Protein AF-A0A4Y1RJS9-F1 (afdb_monomer_lite)

Organism: Prunus dulcis (NCBI:txid3755)

Secondary structure (DSSP, 8-state):
--EEEE----TT-SS-SS---EEEEGGGSS----SS---B---HHHIIIIIGGG--STTEEEEEEE-TT-TTEEEEEEEETTTTEEEEEEEEBPPGGGGSSS-------S--S------HHHHHHHHHHHHTT-S-EEEEEETTEEEEEE----------------

pLDDT: mean 72.99, std 15.48, range [33.53, 92.56]

Sequence (166 aa):
MHEVTLTPFDPTSLIPTVTLALWMKSSMFETCINHQNVWLAFDVHSLYHNNLCQVRDDDDFVGLYVDDENDNFGGFELSNRRTRRFIEGEIPLISVHLRELAVPTPQFQHEYHVIVGIHSNEFRRLITYLGHFGVLVAARVTDTKVKFSPNRGRHEKTEDKAGDSA

Foldseek 3Di:
DDWDWDWDDDPPDPDDPDTDIDIDDCVVAPDDDDDDDFAFDDDPVCCVVVPVVPDDDPQWDWDWAQDPVDPFWTKIWTAHPVVRDIDIDITTGDPPVCVVVPDPRPPPPDDPPDDDDDDPVVVVVVVVVQVVVEPDWDWDDDPPDIDIHHCPPDPPPPPDDDDDDD

Radius of gyration: 23.64 Å; chains: 1; bounding box: 73×34×65 Å

InterPro domains:
  IPR000730 Proliferating cell nuclear antigen, PCNA [PTHR11352] (18-151)

Structure (mmCIF, N/CA/C/O backbone):
data_AF-A0A4Y1RJS9-F1
#
_entry.id   AF-A0A4Y1RJS9-F1
#
loop_
_atom_site.group_PDB
_atom_site.id
_atom_site.type_symbol
_atom_site.label_atom_id
_atom_site.label_alt_id
_atom_site.label_comp_id
_atom_site.label_asym_id
_atom_site.label_entity_id
_atom_site.label_seq_id
_atom_site.pdbx_PDB_ins_code
_atom_site.Cartn_x
_atom_site.Cartn_y
_atom_site.Cartn_z
_atom_site.occupancy
_atom_site.B_iso_or_equiv
_atom_site.auth_seq_id
_atom_site.auth_comp_id
_atom_site.auth_asym_id
_atom_site.auth_atom_id
_atom_site.pdbx_PDB_model_num
ATOM 1 N N . MET A 1 1 ? 13.170 16.413 3.364 1.00 50.47 1 MET A N 1
ATOM 2 C CA . MET A 1 1 ? 12.780 15.062 3.819 1.00 50.47 1 MET A CA 1
ATOM 3 C C . MET A 1 1 ? 11.765 14.567 2.815 1.00 50.47 1 MET A C 1
ATOM 5 O O . MET A 1 1 ? 10.805 15.288 2.588 1.00 50.47 1 MET A O 1
ATOM 9 N N . HIS A 1 2 ? 12.031 13.446 2.146 1.00 57.34 2 HIS A N 1
ATOM 10 C CA . HIS A 1 2 ? 11.105 12.886 1.161 1.00 57.34 2 HIS A CA 1
ATOM 11 C C . HIS A 1 2 ? 10.297 11.776 1.827 1.00 57.34 2 HIS A C 1
ATOM 13 O O . HIS A 1 2 ? 10.855 10.955 2.562 1.00 57.34 2 HIS A O 1
ATOM 19 N N . GLU A 1 3 ? 8.992 11.791 1.588 1.00 61.78 3 GLU A N 1
ATOM 20 C CA . GLU A 1 3 ? 8.030 10.857 2.159 1.00 61.78 3 GLU A CA 1
ATOM 21 C C . GLU A 1 3 ? 7.154 10.328 1.028 1.00 61.78 3 GLU A C 1
ATOM 23 O O . GLU A 1 3 ? 6.685 11.097 0.188 1.00 61.78 3 GLU A O 1
ATOM 28 N N . VAL A 1 4 ? 6.938 9.016 1.004 1.00 63.88 4 VAL A N 1
ATOM 29 C CA . VAL A 1 4 ? 5.975 8.387 0.096 1.00 63.88 4 VAL A CA 1
ATOM 30 C C . VAL A 1 4 ? 4.725 8.075 0.902 1.00 63.88 4 VAL A C 1
ATOM 32 O O . VAL A 1 4 ? 4.817 7.416 1.940 1.00 63.88 4 VAL A O 1
ATOM 35 N N . THR A 1 5 ? 3.575 8.555 0.424 1.00 67.19 5 THR A N 1
ATOM 36 C CA . THR A 1 5 ? 2.255 8.259 0.991 1.00 67.19 5 THR A CA 1
ATOM 37 C C . THR A 1 5 ? 1.441 7.452 -0.012 1.00 67.19 5 THR A C 1
ATOM 39 O O . THR A 1 5 ? 1.219 7.913 -1.127 1.00 67.19 5 THR A O 1
ATOM 42 N N . LEU A 1 6 ? 0.962 6.271 0.387 1.00 68.56 6 LEU A N 1
ATOM 43 C CA . LEU A 1 6 ? -0.035 5.514 -0.380 1.00 68.56 6 LEU A CA 1
ATOM 44 C C . LEU A 1 6 ? -1.421 5.700 0.240 1.00 68.56 6 LEU A C 1
ATOM 46 O O . LEU A 1 6 ? -1.617 5.305 1.390 1.00 68.56 6 LEU A O 1
ATOM 50 N N . THR A 1 7 ? -2.370 6.248 -0.522 1.00 66.56 7 THR A N 1
ATOM 51 C CA . THR A 1 7 ? -3.787 6.382 -0.141 1.00 66.56 7 THR A CA 1
ATOM 52 C C . THR A 1 7 ? -4.689 5.567 -1.072 1.00 66.56 7 THR A C 1
ATOM 54 O O . THR A 1 7 ? -4.496 5.626 -2.287 1.00 66.56 7 THR A O 1
ATOM 57 N N . PRO A 1 8 ? -5.697 4.840 -0.556 1.00 67.00 8 PRO A N 1
ATOM 58 C CA . PRO A 1 8 ? -6.682 4.165 -1.383 1.00 67.00 8 PRO A CA 1
ATOM 59 C C . PRO A 1 8 ? -7.648 5.199 -1.966 1.00 67.00 8 PRO A C 1
ATOM 61 O O . PRO A 1 8 ? -8.120 6.089 -1.258 1.00 67.00 8 PRO A O 1
ATOM 64 N N . PHE A 1 9 ? -7.962 5.053 -3.248 1.00 64.44 9 PHE A N 1
ATOM 65 C CA . PHE A 1 9 ? -8.933 5.879 -3.952 1.00 64.44 9 PHE A CA 1
ATOM 66 C C . PHE A 1 9 ? -10.012 4.973 -4.547 1.00 64.44 9 PHE A C 1
ATOM 68 O O . PHE A 1 9 ? -9.704 4.071 -5.324 1.00 64.44 9 PHE A O 1
ATOM 75 N N . ASP A 1 10 ? -11.266 5.210 -4.167 1.00 62.47 10 ASP A N 1
ATOM 76 C CA . ASP A 1 10 ? -12.434 4.587 -4.786 1.00 62.47 10 ASP A CA 1
ATOM 77 C C . ASP A 1 10 ? -13.137 5.650 -5.647 1.00 62.47 10 ASP A C 1
ATOM 79 O O . ASP A 1 10 ? -13.760 6.554 -5.086 1.00 62.47 10 ASP A O 1
ATOM 83 N N . PRO A 1 11 ? -13.067 5.571 -6.990 1.00 57.28 11 PRO A N 1
ATOM 84 C CA . PRO A 1 11 ? -13.709 6.546 -7.872 1.00 57.28 11 PRO A CA 1
ATOM 85 C C . PRO A 1 11 ? -15.244 6.514 -7.806 1.00 57.28 11 PRO A C 1
ATOM 87 O O . PRO A 1 11 ? -15.893 7.386 -8.382 1.00 57.28 11 PRO A O 1
ATOM 90 N N . THR A 1 12 ? -15.838 5.513 -7.148 1.00 58.91 12 THR A N 1
ATOM 91 C CA . THR A 1 12 ? -17.292 5.338 -7.029 1.00 58.91 12 THR A CA 1
ATOM 92 C C . THR A 1 12 ? -17.860 5.798 -5.685 1.00 58.91 12 THR A C 1
ATOM 94 O O . THR A 1 12 ? -19.075 5.979 -5.578 1.00 58.91 12 THR A O 1
ATOM 97 N N . SER A 1 13 ? -17.013 6.047 -4.677 1.00 55.16 13 SER A N 1
ATOM 98 C CA . SER A 1 13 ? -17.449 6.501 -3.354 1.00 55.16 13 SER A CA 1
ATOM 99 C C . SER A 1 13 ? -17.106 7.967 -3.095 1.00 55.16 13 SER A C 1
ATOM 101 O O . SER A 1 13 ? -15.944 8.356 -3.010 1.00 55.16 13 SER A O 1
ATOM 103 N N . LEU A 1 14 ? -18.141 8.779 -2.862 1.00 50.66 14 LEU A N 1
ATOM 104 C CA . LEU A 1 14 ? -18.005 10.186 -2.465 1.00 50.66 14 LEU A CA 1
ATOM 105 C C . LEU A 1 14 ? -17.433 10.376 -1.046 1.00 50.66 14 LEU A C 1
ATOM 107 O O . LEU A 1 14 ? -17.039 11.488 -0.700 1.00 50.66 14 LEU A O 1
ATOM 111 N N . ILE A 1 15 ? -17.417 9.329 -0.210 1.00 54.00 15 ILE A N 1
ATOM 112 C CA . ILE A 1 15 ? -16.872 9.366 1.155 1.00 54.00 15 ILE A CA 1
ATOM 113 C C . ILE A 1 15 ? -16.157 8.030 1.435 1.00 54.00 15 ILE A C 1
ATOM 115 O O . ILE A 1 15 ? -16.830 7.003 1.571 1.00 54.00 15 ILE A O 1
ATOM 119 N N . PRO A 1 16 ? -14.816 7.993 1.557 1.00 52.47 16 PRO A N 1
ATOM 120 C CA . PRO A 1 16 ? -14.115 6.769 1.932 1.00 52.47 16 PRO A CA 1
ATOM 121 C C . PRO A 1 16 ? -14.474 6.377 3.372 1.00 52.47 16 PRO A C 1
ATOM 123 O O . PRO A 1 16 ? -14.225 7.120 4.319 1.00 52.47 16 PRO A O 1
ATOM 126 N N . THR A 1 17 ? -15.044 5.184 3.555 1.00 58.03 17 THR A N 1
ATOM 127 C CA . THR A 1 17 ? -15.355 4.628 4.886 1.00 58.03 17 THR A CA 1
ATOM 128 C C . THR A 1 17 ? -14.112 4.139 5.632 1.00 58.03 17 THR A C 1
ATOM 130 O O . THR A 1 17 ? -14.155 3.962 6.849 1.00 58.03 17 THR A O 1
ATOM 133 N N . VAL A 1 18 ? -13.001 3.937 4.916 1.00 62.41 18 VAL A N 1
ATOM 134 C CA . VAL A 1 18 ? -11.677 3.612 5.455 1.00 62.41 18 VAL A CA 1
ATOM 135 C C . VAL A 1 18 ? -10.621 4.356 4.640 1.00 62.41 18 VAL A C 1
ATOM 137 O O . VAL A 1 18 ? -10.470 4.102 3.447 1.00 62.41 18 VAL A O 1
ATOM 140 N N . THR A 1 19 ? -9.842 5.217 5.293 1.00 62.53 19 THR A N 1
ATOM 141 C CA . THR A 1 19 ? -8.634 5.813 4.704 1.00 62.53 19 THR A CA 1
ATOM 142 C C . THR A 1 19 ? -7.416 5.045 5.202 1.00 62.53 19 THR A C 1
ATOM 144 O O . THR A 1 19 ? -7.158 4.997 6.404 1.00 62.53 19 THR A O 1
ATOM 147 N N . LEU A 1 20 ? -6.653 4.449 4.286 1.00 65.62 20 LEU A N 1
ATOM 148 C CA . LEU A 1 20 ? -5.324 3.909 4.581 1.00 65.62 20 LEU A CA 1
ATOM 149 C C . LEU A 1 20 ? -4.271 4.958 4.209 1.00 65.62 20 LEU A C 1
ATOM 151 O O . LEU A 1 20 ? -4.434 5.683 3.233 1.00 65.62 20 LEU A O 1
ATOM 155 N N . ALA A 1 21 ? -3.194 5.029 4.984 1.00 68.19 21 ALA A N 1
ATOM 156 C CA . ALA A 1 21 ? -2.014 5.815 4.654 1.00 68.19 21 ALA A CA 1
ATOM 157 C C . ALA A 1 21 ? -0.773 5.013 5.049 1.00 68.19 21 ALA A C 1
ATOM 159 O O . ALA A 1 21 ? -0.558 4.750 6.233 1.00 68.19 21 ALA A O 1
ATOM 160 N N . LEU A 1 22 ? 0.031 4.604 4.066 1.00 72.19 22 LEU A N 1
ATOM 161 C CA . LEU A 1 22 ? 1.368 4.066 4.325 1.00 72.19 22 LEU A CA 1
ATOM 162 C C . LEU A 1 22 ? 2.379 5.198 4.182 1.00 72.19 22 LEU A C 1
ATOM 164 O O . LEU A 1 22 ? 2.510 5.732 3.087 1.00 72.19 22 LEU A O 1
ATOM 168 N N . TRP A 1 23 ? 3.093 5.533 5.257 1.00 75.19 23 TRP A N 1
ATOM 169 C CA . TRP A 1 23 ? 4.182 6.513 5.238 1.00 75.19 23 TRP A CA 1
ATOM 170 C C . TRP A 1 23 ? 5.536 5.808 5.237 1.00 75.19 23 TRP A C 1
ATOM 172 O O . TRP A 1 23 ? 5.881 5.113 6.195 1.00 75.19 23 TRP A O 1
ATOM 182 N N . MET A 1 24 ? 6.318 6.015 4.178 1.00 78.06 24 MET A N 1
ATOM 183 C CA . MET A 1 24 ? 7.681 5.490 4.063 1.00 78.06 24 MET A CA 1
ATOM 184 C C . MET A 1 24 ? 8.693 6.634 4.106 1.00 78.06 24 MET A C 1
ATOM 186 O O . MET A 1 24 ? 8.577 7.611 3.363 1.00 78.06 24 MET A O 1
ATOM 190 N N . LYS A 1 25 ? 9.695 6.508 4.982 1.00 80.56 25 LYS A N 1
ATOM 191 C CA . LYS A 1 25 ? 10.800 7.471 5.104 1.00 80.56 25 LYS A CA 1
ATOM 192 C C . LYS A 1 25 ? 11.818 7.226 3.997 1.00 80.56 25 LYS A C 1
ATOM 194 O O . LYS A 1 25 ? 12.104 6.072 3.697 1.00 80.56 25 LYS A O 1
ATOM 199 N N . SER A 1 26 ? 12.464 8.275 3.487 1.00 81.56 26 SER A N 1
ATOM 200 C CA . SER A 1 26 ? 13.534 8.145 2.480 1.00 81.56 26 SER A CA 1
ATOM 201 C C . SER A 1 26 ? 14.662 7.171 2.868 1.00 81.56 26 SER A C 1
ATOM 203 O O . SER A 1 26 ? 15.267 6.570 1.994 1.00 81.56 26 SER A O 1
ATOM 205 N N . SER A 1 27 ? 14.917 6.960 4.166 1.00 83.31 27 SER A N 1
ATOM 206 C CA . SER A 1 27 ? 15.898 5.988 4.681 1.00 83.31 27 SER A CA 1
ATOM 207 C C . SER A 1 27 ? 15.480 4.512 4.564 1.00 83.31 27 SER A C 1
ATOM 209 O O . SER A 1 27 ? 16.219 3.646 5.017 1.00 83.31 27 SER A O 1
ATOM 211 N N . MET A 1 28 ? 14.279 4.221 4.056 1.00 83.75 28 MET A N 1
ATOM 212 C CA . MET A 1 28 ? 13.795 2.864 3.763 1.00 83.75 28 MET A CA 1
ATOM 213 C C . MET A 1 28 ? 14.099 2.436 2.317 1.00 83.75 28 MET A C 1
ATOM 215 O O . MET A 1 28 ? 13.791 1.308 1.947 1.00 83.75 28 MET A O 1
ATOM 219 N N . PHE A 1 29 ? 14.678 3.327 1.509 1.00 86.31 29 PHE A N 1
ATOM 220 C CA . PHE A 1 29 ? 14.975 3.109 0.097 1.00 86.31 29 PHE A CA 1
ATOM 221 C C . PHE A 1 29 ? 16.489 3.119 -0.131 1.00 86.31 29 PHE A C 1
ATOM 223 O O . PHE A 1 29 ? 17.183 3.992 0.387 1.00 86.31 29 PHE A O 1
ATOM 230 N N . GLU A 1 30 ? 16.982 2.203 -0.967 1.00 86.50 30 GLU A N 1
ATOM 231 C CA . GLU A 1 30 ? 18.378 2.188 -1.443 1.00 86.50 30 GLU A CA 1
ATOM 232 C C . GLU A 1 30 ? 18.720 3.467 -2.226 1.00 86.50 30 GLU A C 1
ATOM 234 O O . GLU A 1 30 ? 19.830 3.993 -2.173 1.00 86.50 30 GLU A O 1
ATOM 239 N N . THR A 1 31 ? 17.754 4.000 -2.975 1.00 86.25 31 THR A N 1
ATOM 240 C CA . THR A 1 31 ? 17.872 5.267 -3.696 1.00 86.25 31 THR A CA 1
ATOM 241 C C . THR A 1 31 ? 16.509 5.947 -3.721 1.00 86.25 31 THR A C 1
ATOM 243 O O . THR A 1 31 ? 15.502 5.334 -4.062 1.00 86.25 31 THR A O 1
ATOM 246 N N . CYS A 1 32 ? 16.472 7.221 -3.337 1.00 85.00 32 CYS A N 1
ATOM 247 C CA . CYS A 1 32 ? 15.277 8.057 -3.371 1.00 85.00 32 CYS A CA 1
ATOM 248 C C . CYS A 1 32 ? 15.686 9.433 -3.899 1.00 85.00 32 CYS A C 1
ATOM 250 O O . CYS A 1 32 ? 16.253 10.246 -3.168 1.00 85.00 32 CYS A O 1
ATOM 252 N N . ILE A 1 33 ? 15.442 9.660 -5.187 1.00 82.81 33 ILE A N 1
ATOM 253 C CA . ILE A 1 33 ? 15.663 10.940 -5.859 1.00 82.81 33 ILE A CA 1
ATOM 254 C C . ILE A 1 33 ? 14.282 11.498 -6.158 1.00 82.81 33 ILE A C 1
ATOM 256 O O . ILE A 1 33 ? 13.472 10.824 -6.788 1.00 82.81 33 ILE A O 1
ATOM 260 N N . ASN A 1 34 ? 13.994 12.707 -5.682 1.00 76.88 34 ASN A N 1
ATOM 261 C CA . ASN A 1 34 ? 12.759 13.373 -6.050 1.00 76.88 34 ASN A CA 1
ATOM 262 C C . ASN A 1 34 ? 12.929 14.894 -6.133 1.00 76.88 34 ASN A C 1
ATOM 264 O O . ASN A 1 34 ? 13.306 15.542 -5.154 1.00 76.88 34 ASN A O 1
ATOM 268 N N . HIS A 1 35 ? 12.617 15.453 -7.301 1.00 76.62 35 HIS A N 1
ATOM 269 C CA . HIS A 1 35 ? 12.726 16.880 -7.593 1.00 76.62 35 HIS A CA 1
ATOM 270 C C . HIS A 1 35 ? 11.411 17.647 -7.372 1.00 76.62 35 HIS A C 1
ATOM 272 O O . HIS A 1 35 ? 11.460 18.850 -7.117 1.00 76.62 35 HIS A O 1
ATOM 278 N N . GLN A 1 36 ? 10.247 16.984 -7.449 1.00 73.12 36 GLN A N 1
ATOM 279 C CA . GLN A 1 36 ? 8.917 17.611 -7.353 1.00 73.12 36 GLN A CA 1
ATOM 280 C C . GLN A 1 36 ? 7.877 16.663 -6.724 1.00 73.12 36 GLN A C 1
ATOM 282 O O . GLN A 1 36 ? 8.078 15.459 -6.632 1.00 73.12 36 GLN A O 1
ATOM 287 N N . ASN A 1 37 ? 6.721 17.165 -6.287 1.00 72.62 37 ASN A N 1
ATOM 288 C CA . ASN A 1 37 ? 5.680 16.277 -5.754 1.00 72.62 37 ASN A CA 1
ATOM 289 C C . ASN A 1 37 ? 4.972 15.516 -6.893 1.00 72.62 37 ASN A C 1
ATOM 291 O O . ASN A 1 37 ? 4.232 16.109 -7.679 1.00 72.62 37 ASN A O 1
ATOM 295 N N . VAL A 1 38 ? 5.188 14.200 -6.944 1.00 72.12 38 VAL A N 1
ATOM 296 C CA . VAL A 1 38 ? 4.628 13.263 -7.930 1.00 72.12 38 VAL A CA 1
ATOM 297 C C . VAL A 1 38 ? 3.462 12.482 -7.322 1.00 72.12 38 VAL A C 1
ATOM 299 O O . VAL A 1 38 ? 3.511 12.097 -6.156 1.00 72.12 38 VAL A O 1
ATOM 302 N N . TRP A 1 39 ? 2.438 12.207 -8.135 1.00 72.50 39 TRP A N 1
ATOM 303 C CA . TRP A 1 39 ? 1.274 11.398 -7.768 1.00 72.50 39 TRP A CA 1
ATOM 304 C C . TRP A 1 39 ? 1.058 10.294 -8.815 1.00 72.50 39 TRP A C 1
ATOM 306 O O . TRP A 1 39 ? 0.706 10.576 -9.961 1.00 72.50 39 TRP A O 1
ATOM 316 N N . LEU A 1 40 ? 1.283 9.041 -8.416 1.00 74.38 40 LEU A N 1
ATOM 317 C CA . LEU A 1 40 ? 1.092 7.842 -9.240 1.00 74.38 40 LEU A CA 1
ATOM 318 C C . LEU A 1 40 ? -0.218 7.150 -8.847 1.00 74.38 40 LEU A C 1
ATOM 320 O O . LEU A 1 40 ? -0.500 7.015 -7.655 1.00 74.38 40 LEU A O 1
ATOM 324 N N . ALA A 1 41 ? -0.989 6.680 -9.830 1.00 73.06 41 ALA A N 1
ATOM 325 C CA . ALA A 1 41 ? -2.141 5.813 -9.601 1.00 73.06 41 ALA A CA 1
ATOM 326 C C . ALA A 1 41 ? -1.850 4.437 -10.178 1.00 73.06 41 ALA A C 1
ATOM 328 O O . ALA A 1 41 ? -1.417 4.292 -11.314 1.00 73.06 41 ALA A O 1
ATOM 329 N N . PHE A 1 42 ? -2.171 3.411 -9.409 1.00 71.75 42 PHE A N 1
ATOM 330 C CA . PHE A 1 42 ? -2.172 2.045 -9.890 1.00 71.75 42 PHE A CA 1
ATOM 331 C C . PHE A 1 42 ? -3.326 1.301 -9.239 1.00 71.75 42 PHE A C 1
ATOM 333 O O . PHE A 1 42 ? -3.615 1.474 -8.053 1.00 71.75 42 PHE A O 1
ATOM 340 N N . ASP A 1 43 ? -3.963 0.432 -10.014 1.00 74.06 43 ASP A N 1
ATOM 341 C CA . ASP A 1 43 ? -4.743 -0.641 -9.425 1.00 74.06 43 ASP A CA 1
ATOM 342 C C . ASP A 1 43 ? -3.781 -1.570 -8.667 1.00 74.06 43 ASP A C 1
ATOM 344 O O . ASP A 1 43 ? -2.843 -2.128 -9.241 1.00 74.06 43 ASP A O 1
ATOM 348 N N . VAL A 1 44 ? -4.004 -1.722 -7.360 1.00 76.25 44 VAL A N 1
ATOM 349 C CA . VAL A 1 44 ? -3.164 -2.548 -6.479 1.00 76.25 44 VAL A CA 1
ATOM 350 C C . VAL A 1 44 ? -3.187 -4.014 -6.918 1.00 76.25 44 VAL A C 1
ATOM 352 O O . VAL A 1 44 ? -2.177 -4.704 -6.780 1.00 76.25 44 VAL A O 1
ATOM 355 N N . HIS A 1 45 ? -4.304 -4.490 -7.479 1.00 78.25 45 HIS A N 1
ATOM 356 C CA . HIS A 1 45 ? -4.406 -5.851 -7.996 1.00 78.25 45 HIS A CA 1
ATOM 357 C C . HIS A 1 45 ? -3.495 -6.041 -9.219 1.00 78.25 45 HIS A C 1
ATOM 359 O O . HIS A 1 45 ? -2.668 -6.953 -9.223 1.00 78.25 45 HIS A O 1
ATOM 365 N N . SER A 1 46 ? -3.559 -5.139 -10.198 1.00 76.88 46 SER A N 1
ATOM 366 C CA . SER A 1 46 ? -2.689 -5.132 -11.381 1.00 76.88 46 SER A CA 1
ATOM 367 C C . SER A 1 46 ? -1.212 -4.946 -11.022 1.00 76.88 46 SER A C 1
ATOM 369 O O . SER A 1 46 ? -0.377 -5.699 -11.519 1.00 76.88 46 SER A O 1
ATOM 371 N N . LEU A 1 47 ? -0.871 -4.026 -10.109 1.00 77.50 47 LEU A N 1
ATOM 372 C CA . LEU A 1 47 ? 0.508 -3.871 -9.623 1.00 77.50 47 LEU A CA 1
ATOM 373 C C . LEU A 1 47 ? 1.008 -5.161 -8.955 1.00 77.50 47 LEU A C 1
ATOM 375 O O . LEU A 1 47 ? 2.151 -5.566 -9.162 1.00 77.50 47 LEU A O 1
ATOM 379 N N . TYR A 1 48 ? 0.165 -5.841 -8.176 1.00 81.88 48 TYR A N 1
ATOM 380 C CA . TYR A 1 48 ? 0.555 -7.111 -7.577 1.00 81.88 48 TYR A CA 1
ATOM 381 C C . TYR A 1 48 ? 0.746 -8.212 -8.628 1.00 81.88 48 TYR A C 1
ATOM 383 O O . TYR A 1 48 ? 1.795 -8.852 -8.650 1.00 81.88 48 TYR A O 1
ATOM 391 N N . HIS A 1 49 ? -0.235 -8.427 -9.505 1.00 81.25 49 HIS A N 1
ATOM 392 C CA . HIS A 1 49 ? -0.240 -9.553 -10.441 1.00 81.25 49 HIS A CA 1
ATOM 393 C C . HIS A 1 49 ? 0.718 -9.402 -11.622 1.00 81.25 49 HIS A C 1
ATOM 395 O O . HIS A 1 49 ? 1.275 -10.407 -12.059 1.00 81.25 49 HIS A O 1
ATOM 401 N N . ASN A 1 50 ? 0.927 -8.186 -12.126 1.00 76.19 50 ASN A N 1
ATOM 402 C CA . ASN A 1 50 ? 1.833 -7.961 -13.251 1.00 76.19 50 ASN A CA 1
ATOM 403 C C . ASN A 1 50 ? 3.286 -7.849 -12.770 1.00 76.19 50 ASN A C 1
ATOM 405 O O . ASN A 1 50 ? 4.191 -8.349 -13.437 1.00 76.19 50 ASN A O 1
ATOM 409 N N . ASN A 1 51 ? 3.503 -7.246 -11.594 1.00 75.81 51 ASN A N 1
ATOM 410 C CA . ASN A 1 51 ? 4.820 -6.773 -11.174 1.00 75.81 51 ASN A CA 1
ATOM 411 C C . ASN A 1 51 ? 5.297 -7.413 -9.854 1.00 75.81 51 ASN A C 1
ATOM 413 O O . ASN A 1 51 ? 6.256 -8.184 -9.857 1.00 75.81 51 ASN A O 1
ATOM 417 N N . LEU A 1 52 ? 4.645 -7.145 -8.714 1.00 80.88 52 LEU A N 1
ATOM 418 C CA . LEU A 1 52 ? 5.194 -7.518 -7.394 1.00 80.88 52 LEU A CA 1
ATOM 419 C C . LEU A 1 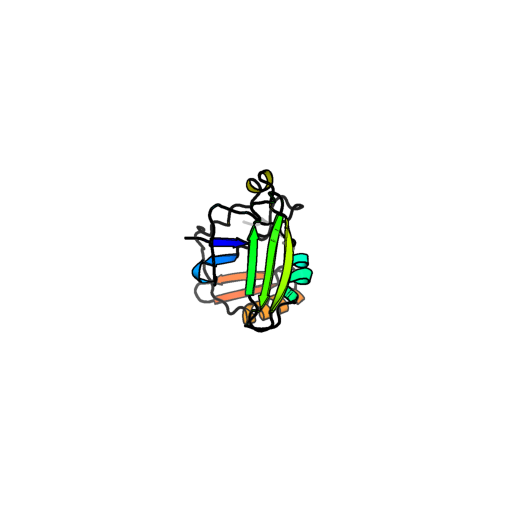52 ? 5.213 -9.031 -7.119 1.00 80.88 52 LEU A C 1
ATOM 421 O O . LEU A 1 52 ? 6.105 -9.509 -6.423 1.00 80.88 52 LEU A O 1
ATOM 425 N N . CYS A 1 53 ? 4.280 -9.812 -7.672 1.00 84.50 53 CYS A N 1
ATOM 426 C CA . CYS A 1 53 ? 4.277 -11.274 -7.522 1.00 84.50 53 CYS A CA 1
ATOM 427 C C . CYS A 1 53 ? 5.468 -11.952 -8.227 1.00 84.50 53 CYS A C 1
ATOM 429 O O . CYS A 1 53 ? 5.707 -13.145 -8.041 1.00 84.50 53 CYS A O 1
ATOM 431 N N . GLN A 1 54 ? 6.210 -11.196 -9.044 1.00 81.50 54 GLN A N 1
ATOM 432 C CA . GLN A 1 54 ? 7.386 -11.665 -9.756 1.00 81.50 54 GLN A CA 1
ATOM 433 C C . GLN A 1 54 ? 8.688 -11.541 -8.952 1.00 81.50 54 GLN A C 1
ATOM 435 O O . GLN A 1 54 ? 9.711 -12.043 -9.434 1.00 81.50 54 GLN A O 1
ATOM 440 N N . VAL A 1 55 ? 8.673 -10.910 -7.773 1.00 84.56 55 VAL A N 1
ATOM 441 C CA . VAL A 1 55 ? 9.800 -10.887 -6.822 1.00 84.56 55 VAL A CA 1
ATOM 442 C C . VAL A 1 55 ? 10.061 -12.313 -6.316 1.00 84.56 55 VAL A C 1
ATOM 444 O O . VAL A 1 55 ? 9.123 -13.048 -6.002 1.00 84.56 55 VAL A O 1
ATOM 447 N N . ARG A 1 56 ? 11.327 -12.737 -6.294 1.00 79.62 56 ARG A N 1
ATOM 448 C CA . ARG A 1 56 ? 11.747 -14.124 -6.008 1.00 79.62 56 ARG A CA 1
ATOM 449 C C . ARG A 1 56 ? 12.845 -14.253 -4.962 1.00 79.62 56 ARG A C 1
ATOM 451 O O . ARG A 1 56 ? 12.986 -15.343 -4.413 1.00 79.62 56 ARG A O 1
ATOM 458 N N . ASP A 1 57 ? 13.643 -13.213 -4.760 1.00 79.19 57 ASP A N 1
ATOM 459 C CA . ASP A 1 57 ? 14.893 -13.279 -4.003 1.00 79.19 57 ASP A CA 1
ATOM 460 C C . ASP A 1 57 ? 15.128 -11.977 -3.230 1.00 79.19 57 ASP A C 1
ATOM 462 O O . ASP A 1 57 ? 14.640 -10.926 -3.643 1.00 79.19 57 ASP A O 1
ATOM 466 N N . ASP A 1 58 ? 15.911 -12.026 -2.154 1.00 79.75 58 ASP A N 1
ATOM 467 C CA . ASP A 1 58 ? 16.254 -10.838 -1.355 1.00 79.75 58 ASP A CA 1
ATOM 468 C C . ASP A 1 58 ? 17.210 -9.884 -2.119 1.00 79.75 58 ASP A C 1
ATOM 470 O O . ASP A 1 58 ? 17.355 -8.718 -1.760 1.00 79.75 58 ASP A O 1
ATOM 474 N N . ASP A 1 59 ? 17.825 -10.372 -3.207 1.00 84.31 59 ASP A N 1
ATOM 475 C CA . ASP A 1 59 ? 18.634 -9.614 -4.182 1.00 84.31 59 ASP A CA 1
ATOM 476 C C . ASP A 1 59 ? 17.796 -8.830 -5.229 1.00 84.31 59 ASP A C 1
ATOM 478 O O . ASP A 1 59 ? 18.370 -8.149 -6.091 1.00 84.31 59 ASP A O 1
ATOM 482 N N . ASP A 1 60 ? 16.465 -8.979 -5.240 1.00 87.81 60 ASP A N 1
ATOM 483 C CA . ASP A 1 60 ? 15.574 -8.280 -6.175 1.00 87.81 60 ASP A CA 1
ATOM 484 C C . ASP A 1 60 ? 15.316 -6.830 -5.712 1.00 87.81 60 ASP A C 1
ATOM 486 O O . ASP A 1 60 ? 14.733 -6.579 -4.657 1.00 87.81 60 ASP A O 1
ATOM 490 N N . PHE A 1 61 ? 15.681 -5.857 -6.547 1.00 88.88 61 PHE A N 1
ATOM 491 C CA . PHE A 1 61 ? 15.381 -4.441 -6.349 1.00 88.88 61 PHE A CA 1
ATOM 492 C C . PHE A 1 61 ? 14.061 -4.079 -7.028 1.00 88.88 61 PHE A C 1
ATOM 494 O O . PHE A 1 61 ? 13.836 -4.418 -8.190 1.00 88.88 61 PHE A O 1
ATOM 501 N N . VAL A 1 62 ? 13.209 -3.349 -6.305 1.00 89.19 62 VAL A N 1
ATOM 502 C CA . VAL A 1 62 ? 11.955 -2.787 -6.818 1.00 89.19 62 VAL A CA 1
ATOM 503 C C . VAL A 1 62 ? 12.092 -1.272 -6.933 1.00 89.19 62 VAL A C 1
ATOM 505 O O . VAL A 1 62 ? 12.316 -0.588 -5.933 1.00 89.19 62 VAL A O 1
ATOM 508 N N . GLY A 1 63 ? 11.948 -0.757 -8.151 1.00 88.19 63 GLY A N 1
ATOM 509 C CA . GLY A 1 63 ? 11.993 0.663 -8.481 1.00 88.19 63 GLY A CA 1
ATOM 510 C C . GLY A 1 63 ? 10.622 1.216 -8.869 1.00 88.19 63 GLY A C 1
ATOM 511 O O . GLY A 1 63 ? 9.792 0.524 -9.456 1.00 88.19 63 GLY A O 1
ATOM 512 N N . LEU A 1 64 ? 10.410 2.493 -8.560 1.00 85.44 64 LEU A N 1
ATOM 513 C CA . LEU A 1 64 ? 9.337 3.320 -9.107 1.00 85.44 64 LEU A CA 1
ATOM 514 C C . LEU A 1 64 ? 9.980 4.593 -9.651 1.00 85.44 64 LEU A C 1
ATOM 516 O O . LEU A 1 64 ? 10.761 5.229 -8.941 1.00 85.44 64 LEU A O 1
ATOM 520 N N . TYR A 1 65 ? 9.646 4.965 -10.880 1.00 83.88 65 TYR A N 1
ATOM 521 C CA . TYR A 1 65 ? 10.156 6.170 -11.530 1.00 83.88 65 TYR A CA 1
ATOM 522 C C . TYR A 1 65 ? 9.045 6.902 -12.285 1.00 83.88 65 TYR A C 1
ATOM 524 O O . TYR A 1 65 ? 7.950 6.375 -12.490 1.00 83.88 65 TYR A O 1
ATOM 532 N N . VAL A 1 66 ? 9.332 8.137 -12.682 1.00 80.19 66 VAL A N 1
ATOM 533 C CA . VAL A 1 66 ? 8.556 8.879 -13.678 1.00 80.19 66 VAL A CA 1
ATOM 534 C C . VAL A 1 66 ? 9.453 9.074 -14.885 1.00 80.19 66 VAL A C 1
ATOM 536 O O . VAL A 1 66 ? 10.646 9.316 -14.712 1.00 80.19 66 VAL A O 1
ATOM 539 N N . ASP A 1 67 ? 8.893 8.914 -16.077 1.00 72.94 67 ASP A N 1
ATOM 540 C CA . ASP A 1 67 ? 9.588 9.228 -17.315 1.00 72.94 67 ASP A CA 1
ATOM 541 C C . ASP A 1 67 ? 9.383 10.714 -17.641 1.00 72.94 67 ASP A C 1
ATOM 543 O O . ASP A 1 67 ? 8.256 11.156 -17.869 1.00 72.94 67 ASP A O 1
ATOM 547 N N . ASP A 1 68 ? 10.472 11.487 -17.644 1.00 65.56 68 ASP A N 1
ATOM 548 C CA . ASP A 1 68 ? 10.452 12.914 -17.987 1.00 65.56 68 ASP A CA 1
ATOM 549 C C . ASP A 1 68 ? 10.093 13.151 -19.474 1.00 65.56 68 ASP A C 1
ATOM 551 O O . ASP A 1 68 ? 9.754 14.276 -19.847 1.00 65.56 68 ASP A O 1
ATOM 555 N N . GLU A 1 69 ? 10.144 12.122 -20.334 1.00 66.44 69 GLU A N 1
ATOM 556 C CA . GLU A 1 69 ? 9.725 12.202 -21.742 1.00 66.44 69 GLU A CA 1
ATOM 557 C C . GLU A 1 69 ? 8.223 11.904 -21.950 1.00 66.44 69 GLU A C 1
ATOM 559 O O . GLU A 1 69 ? 7.692 12.166 -23.034 1.00 66.44 69 GLU A O 1
ATOM 564 N N . ASN A 1 70 ? 7.510 11.392 -20.934 1.00 63.88 70 ASN A N 1
ATOM 565 C CA . ASN A 1 70 ? 6.127 10.923 -21.069 1.00 63.88 70 ASN A CA 1
ATOM 566 C C . ASN A 1 70 ? 5.220 11.362 -19.903 1.00 63.88 70 ASN A C 1
ATOM 568 O O . ASN A 1 70 ? 4.936 10.595 -18.983 1.00 63.88 70 ASN A O 1
ATOM 572 N N . ASP A 1 71 ? 4.652 12.569 -20.021 1.00 65.19 71 ASP A N 1
ATOM 573 C CA . ASP A 1 71 ? 3.741 13.232 -19.059 1.00 65.19 71 ASP A CA 1
ATOM 574 C C . ASP A 1 71 ? 2.553 12.386 -18.530 1.00 65.19 71 ASP A C 1
ATOM 576 O O . ASP A 1 71 ? 1.859 12.800 -17.595 1.00 65.19 71 ASP A O 1
ATOM 580 N N . ASN A 1 72 ? 2.266 11.227 -19.133 1.00 69.38 72 ASN A N 1
ATOM 581 C CA . ASN A 1 72 ? 1.116 10.379 -18.818 1.00 69.38 72 ASN A CA 1
ATOM 582 C C . ASN A 1 72 ? 1.467 9.094 -18.049 1.00 69.38 72 ASN A C 1
ATOM 584 O O . ASN A 1 72 ? 0.559 8.482 -17.479 1.00 69.38 72 ASN A O 1
ATOM 588 N N . PHE A 1 73 ? 2.738 8.676 -18.005 1.00 71.50 73 PHE A N 1
ATOM 589 C CA . PHE A 1 73 ? 3.144 7.409 -17.392 1.00 71.50 73 PHE A CA 1
ATOM 590 C C . PHE A 1 73 ? 4.432 7.542 -16.572 1.00 71.50 73 PHE A C 1
ATOM 592 O O . PHE A 1 73 ? 5.422 8.127 -16.994 1.00 71.50 73 PHE A O 1
ATOM 599 N N . GLY A 1 74 ? 4.417 6.949 -15.382 1.00 80.25 74 GLY A N 1
ATOM 600 C CA . GLY A 1 74 ? 5.628 6.499 -14.715 1.00 80.25 74 GLY A CA 1
ATOM 601 C C . GLY A 1 74 ? 5.873 5.022 -15.000 1.00 80.25 74 GLY A C 1
ATOM 602 O O . GLY A 1 74 ? 5.122 4.373 -15.733 1.00 80.25 74 GLY A O 1
ATOM 603 N N . GLY A 1 75 ? 6.907 4.471 -14.380 1.00 82.69 75 GLY A N 1
ATOM 604 C CA . GLY A 1 75 ? 7.272 3.074 -14.542 1.00 82.69 75 GLY A CA 1
ATOM 605 C C . GLY A 1 75 ? 7.571 2.366 -13.231 1.00 82.69 75 GLY A C 1
ATOM 606 O O . GLY A 1 75 ? 7.854 2.967 -12.189 1.00 82.69 75 GLY A O 1
ATOM 607 N N . PHE A 1 76 ? 7.490 1.049 -13.317 1.00 86.69 76 PHE A N 1
ATOM 608 C CA . PHE A 1 76 ? 7.899 0.082 -12.321 1.00 86.69 76 PHE A CA 1
ATOM 609 C C . PHE A 1 76 ? 9.088 -0.707 -12.866 1.00 86.69 76 PHE A C 1
ATOM 611 O O . PHE A 1 76 ? 9.029 -1.227 -13.980 1.00 86.69 76 PHE A O 1
ATOM 618 N N . GLU A 1 77 ? 10.122 -0.860 -12.046 1.00 89.19 77 GLU A N 1
ATOM 619 C CA . GLU A 1 77 ? 11.283 -1.703 -12.327 1.00 89.19 77 GLU A CA 1
ATOM 620 C C . GLU A 1 77 ? 11.342 -2.862 -11.323 1.00 89.19 77 GLU A C 1
ATOM 622 O O . GLU A 1 77 ? 11.212 -2.659 -10.115 1.00 89.19 77 GLU A O 1
ATOM 627 N N . LEU A 1 78 ? 11.611 -4.072 -11.812 1.00 89.62 78 LEU A N 1
ATOM 628 C CA . LEU A 1 78 ? 12.132 -5.184 -11.019 1.00 89.62 78 LEU A CA 1
ATOM 629 C C . LEU A 1 78 ? 13.464 -5.631 -11.622 1.00 89.62 78 LEU A C 1
ATOM 631 O O . LEU A 1 78 ? 13.492 -6.252 -12.690 1.00 89.62 78 LEU A O 1
ATOM 635 N N . SER A 1 79 ? 14.565 -5.359 -10.926 1.00 89.94 79 SER A N 1
ATOM 636 C CA . SER A 1 79 ? 15.907 -5.716 -11.386 1.00 89.94 79 SER A CA 1
ATOM 637 C C . SER A 1 79 ? 16.689 -6.524 -10.360 1.00 89.94 79 SER A C 1
ATOM 639 O O . SER A 1 79 ? 16.580 -6.342 -9.153 1.00 89.94 79 SER A O 1
ATOM 641 N N . ASN A 1 80 ? 17.506 -7.454 -10.845 1.00 89.25 80 ASN A N 1
ATOM 642 C CA . ASN A 1 80 ? 18.351 -8.295 -10.007 1.00 89.25 80 ASN A CA 1
ATOM 643 C C . ASN A 1 80 ? 19.767 -8.301 -10.578 1.00 89.25 80 ASN A C 1
ATOM 645 O O . ASN A 1 80 ? 20.053 -8.929 -11.604 1.00 89.25 80 ASN A O 1
ATOM 649 N N . ARG A 1 81 ? 20.677 -7.599 -9.898 1.00 84.75 81 ARG A N 1
ATOM 650 C CA . ARG A 1 81 ? 22.058 -7.393 -10.367 1.00 84.75 81 ARG A CA 1
ATOM 651 C C . ARG A 1 81 ? 22.841 -8.705 -10.489 1.00 84.75 81 ARG A C 1
ATOM 653 O O . ARG A 1 81 ? 23.676 -8.831 -11.384 1.00 84.75 81 ARG A O 1
ATOM 660 N N . ARG A 1 82 ? 22.553 -9.692 -9.630 1.00 87.62 82 ARG A N 1
ATOM 661 C CA . ARG A 1 82 ? 23.228 -11.002 -9.599 1.00 87.62 82 ARG A CA 1
ATOM 662 C C . ARG A 1 82 ? 22.848 -11.882 -10.791 1.00 87.62 82 ARG A C 1
ATOM 664 O O . ARG A 1 82 ? 23.714 -12.525 -11.379 1.00 87.62 82 ARG A O 1
ATOM 671 N N . THR A 1 83 ? 21.568 -11.913 -11.153 1.00 87.50 83 THR A N 1
ATOM 672 C CA . THR A 1 83 ? 21.036 -12.747 -12.248 1.00 87.50 83 THR A CA 1
ATOM 673 C C . THR A 1 83 ? 20.934 -12.014 -13.586 1.00 87.50 83 THR A C 1
ATOM 675 O O . THR A 1 83 ? 20.698 -12.658 -14.607 1.00 87.50 83 THR A O 1
ATOM 678 N N . ARG A 1 84 ? 21.128 -10.685 -13.598 1.00 86.56 84 ARG A N 1
ATOM 679 C CA . ARG A 1 84 ? 20.880 -9.777 -14.738 1.00 86.56 84 ARG A CA 1
ATOM 680 C C . ARG A 1 84 ? 19.436 -9.801 -15.248 1.00 86.56 84 ARG A C 1
ATOM 682 O O . ARG A 1 84 ? 19.177 -9.443 -16.394 1.00 86.56 84 ARG A O 1
ATOM 689 N N . ARG A 1 85 ? 18.494 -10.227 -14.406 1.00 87.00 85 ARG A N 1
ATOM 690 C CA . ARG A 1 85 ? 17.065 -10.116 -14.688 1.00 87.00 85 ARG A CA 1
ATOM 691 C C . ARG A 1 85 ? 16.659 -8.647 -14.599 1.00 87.00 85 ARG A C 1
ATOM 693 O O . ARG A 1 85 ? 17.036 -7.966 -13.648 1.00 87.00 85 ARG A O 1
ATOM 700 N N . PHE A 1 86 ? 15.874 -8.204 -15.570 1.00 88.69 86 PHE A N 1
ATOM 701 C CA . PHE A 1 86 ? 15.253 -6.888 -15.617 1.00 88.69 86 PHE A CA 1
ATOM 702 C C . PHE A 1 86 ? 13.832 -7.065 -16.156 1.00 88.69 86 PHE A C 1
ATOM 704 O O . PHE A 1 86 ? 13.635 -7.798 -17.130 1.00 88.69 86 PHE A O 1
ATOM 711 N N . ILE A 1 87 ? 12.854 -6.479 -15.475 1.00 86.06 87 ILE A N 1
ATOM 712 C CA . ILE A 1 87 ? 11.441 -6.452 -15.853 1.00 86.06 87 ILE A CA 1
ATOM 713 C C . ILE A 1 87 ? 10.940 -5.034 -15.606 1.00 86.06 87 ILE A C 1
ATOM 715 O O . ILE A 1 87 ? 11.266 -4.417 -14.596 1.00 86.06 87 ILE A O 1
ATOM 719 N N . GLU A 1 88 ? 10.135 -4.555 -16.536 1.00 87.06 88 GLU A N 1
ATOM 720 C CA . GLU A 1 88 ? 9.713 -3.171 -16.673 1.00 87.06 88 GLU A CA 1
ATOM 721 C C . GLU A 1 88 ? 8.209 -3.172 -16.965 1.00 87.06 88 GLU A C 1
ATOM 723 O O . GLU A 1 88 ? 7.709 -4.064 -17.661 1.00 87.06 88 GLU A O 1
ATOM 728 N N . GLY A 1 89 ? 7.473 -2.225 -16.389 1.00 80.31 89 GLY A N 1
ATOM 729 C CA . GLY A 1 89 ? 6.032 -2.103 -16.593 1.00 80.31 89 GLY A CA 1
ATOM 730 C C . GLY A 1 89 ? 5.535 -0.690 -16.321 1.00 80.31 89 GLY A C 1
ATOM 731 O O . GLY A 1 89 ? 6.019 -0.015 -15.418 1.00 80.31 89 GLY A O 1
ATOM 732 N N . GLU A 1 90 ? 4.555 -0.242 -17.097 1.00 80.81 90 GLU A N 1
ATOM 733 C CA . GLU A 1 90 ? 4.025 1.122 -17.026 1.00 80.81 90 GLU A CA 1
ATOM 734 C C . GLU A 1 90 ? 3.044 1.304 -15.852 1.00 80.81 90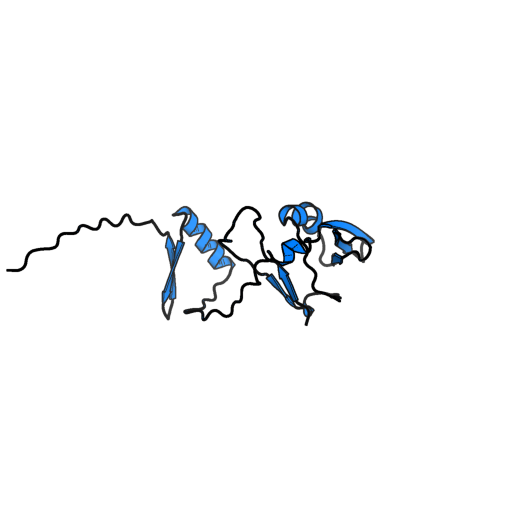 GLU A C 1
ATOM 736 O O . GLU A 1 90 ? 2.261 0.409 -15.516 1.00 80.81 90 GLU A O 1
ATOM 741 N N . ILE A 1 91 ? 3.060 2.491 -15.243 1.00 75.44 91 ILE A N 1
ATOM 742 C CA . ILE A 1 91 ? 2.106 2.941 -14.221 1.00 75.44 91 ILE A CA 1
ATOM 743 C C . ILE A 1 91 ? 1.519 4.284 -14.677 1.00 75.44 91 ILE A C 1
ATOM 745 O O . ILE A 1 91 ? 2.275 5.238 -14.852 1.00 75.44 91 ILE A O 1
ATOM 749 N N . PRO A 1 92 ? 0.192 4.425 -14.843 1.00 70.12 92 PRO A N 1
ATOM 750 C CA . PRO A 1 92 ? -0.393 5.693 -15.263 1.00 70.12 92 PRO A CA 1
ATOM 751 C C . PRO A 1 92 ? -0.198 6.798 -14.209 1.00 70.12 92 PRO A C 1
ATOM 753 O O . PRO A 1 92 ? -0.420 6.612 -13.007 1.00 70.12 92 PRO A O 1
ATOM 756 N N . LEU A 1 93 ? 0.194 7.986 -14.669 1.00 70.19 93 LEU A N 1
ATOM 757 C CA . LEU A 1 93 ? 0.259 9.179 -13.830 1.00 70.19 93 LEU A CA 1
ATOM 758 C C . LEU A 1 93 ? -1.148 9.695 -13.514 1.00 70.19 93 LEU A C 1
ATOM 760 O O . LEU A 1 93 ? -2.055 9.682 -14.349 1.00 70.19 93 LEU A O 1
ATOM 764 N N . ILE A 1 94 ? -1.325 10.215 -12.298 1.00 65.12 94 ILE A N 1
ATOM 765 C CA . ILE A 1 94 ? -2.553 10.924 -11.936 1.00 65.12 94 ILE A CA 1
ATOM 766 C C . ILE A 1 94 ? -2.540 12.288 -12.630 1.00 65.12 94 ILE A C 1
ATOM 768 O O . ILE A 1 94 ? -1.677 13.131 -12.353 1.00 65.12 94 ILE A O 1
ATOM 772 N N . SER A 1 95 ? -3.523 12.519 -13.508 1.00 56.88 95 SER A N 1
ATOM 773 C CA . SER A 1 95 ? -3.684 13.807 -14.187 1.00 56.88 95 SER A CA 1
ATOM 774 C C . SER A 1 95 ? -3.822 14.947 -13.173 1.00 56.88 95 SER A C 1
ATOM 776 O O . SER A 1 95 ? -4.345 14.769 -12.071 1.00 56.88 95 SER A O 1
ATOM 778 N N . VAL A 1 96 ? -3.364 16.147 -13.539 1.00 53.84 96 VAL A N 1
ATOM 779 C CA . VAL A 1 96 ? -3.278 17.288 -12.608 1.00 53.84 96 VAL A CA 1
AT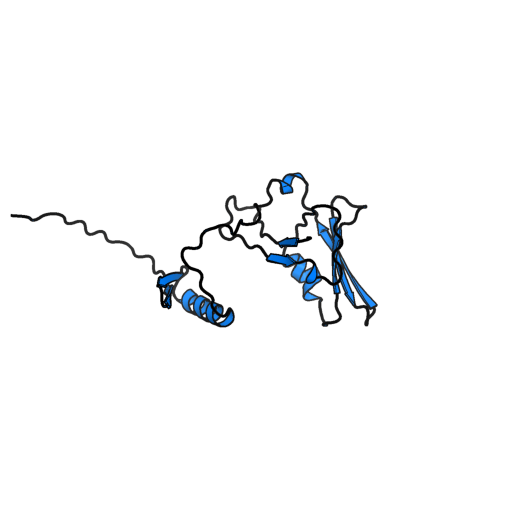OM 780 C C . VAL A 1 96 ? -4.622 17.605 -11.926 1.00 53.84 96 VAL A C 1
ATOM 782 O O . VAL A 1 96 ? -4.627 17.942 -10.749 1.00 53.84 96 VAL A O 1
ATOM 785 N N . HIS A 1 97 ? -5.754 17.394 -12.606 1.00 49.19 97 HIS A N 1
ATOM 786 C CA . HIS A 1 97 ? -7.098 17.604 -12.045 1.00 49.19 97 HIS A CA 1
ATOM 787 C C . HIS A 1 97 ? -7.459 16.624 -10.913 1.00 49.19 97 HIS A C 1
ATOM 789 O O . HIS A 1 97 ? -8.168 16.986 -9.980 1.00 49.19 97 HIS A O 1
ATOM 795 N N . LEU A 1 98 ? -6.953 15.388 -10.946 1.00 54.16 98 LEU A N 1
ATOM 796 C CA . LEU A 1 98 ? -7.168 14.416 -9.869 1.00 54.16 98 LEU A CA 1
ATOM 797 C C . LEU A 1 98 ? -6.268 14.684 -8.647 1.00 54.16 98 LEU A C 1
ATOM 799 O O . LEU A 1 98 ? -6.535 14.141 -7.580 1.00 54.16 98 LEU A O 1
ATOM 803 N N . ARG A 1 99 ? -5.257 15.563 -8.752 1.00 54.97 99 ARG A N 1
ATOM 804 C CA . ARG A 1 99 ? -4.462 16.018 -7.591 1.00 54.97 99 ARG A CA 1
ATOM 805 C C . ARG A 1 99 ? -5.288 16.874 -6.625 1.00 54.97 99 ARG A C 1
ATOM 807 O O . ARG A 1 99 ? -4.993 16.889 -5.438 1.00 54.97 99 ARG A O 1
ATOM 814 N N . GLU A 1 100 ? -6.334 17.542 -7.113 1.00 51.16 100 GLU A N 1
ATOM 815 C CA . GLU A 1 100 ? -7.303 18.282 -6.285 1.00 51.16 100 GLU A CA 1
ATOM 816 C C . GLU A 1 100 ? -8.318 17.348 -5.599 1.00 51.16 100 GLU A C 1
ATOM 818 O O . GLU A 1 100 ? -8.884 17.691 -4.564 1.00 51.16 100 GLU A O 1
ATOM 823 N N . LEU A 1 101 ? -8.508 16.145 -6.154 1.00 50.72 101 LEU A N 1
ATOM 824 C CA . LEU A 1 101 ? -9.315 15.057 -5.589 1.00 50.72 101 LEU A CA 1
ATOM 825 C C . LEU A 1 101 ? -8.494 14.086 -4.726 1.00 50.72 101 LEU A C 1
ATOM 827 O O . LEU A 1 101 ? -9.056 13.142 -4.167 1.00 50.72 101 LEU A O 1
ATOM 831 N N . ALA A 1 102 ? -7.181 14.303 -4.598 1.00 54.19 102 ALA A N 1
ATOM 832 C CA . ALA A 1 102 ? -6.343 13.538 -3.690 1.00 54.19 102 ALA A CA 1
ATOM 833 C C . ALA A 1 102 ? -6.868 13.735 -2.264 1.00 54.19 102 ALA A C 1
ATOM 835 O O . ALA A 1 102 ? -6.802 14.835 -1.712 1.00 54.19 102 ALA A O 1
ATOM 836 N N . VAL A 1 103 ? -7.413 12.661 -1.679 1.00 54.81 103 VAL A N 1
ATOM 837 C CA . VAL A 1 103 ? -7.900 12.660 -0.296 1.00 54.81 103 VAL A CA 1
ATOM 838 C C . VAL A 1 103 ? -6.769 13.206 0.576 1.00 54.81 103 VAL A C 1
ATOM 840 O O . VAL A 1 103 ? -5.681 12.622 0.550 1.00 54.81 103 VAL A O 1
ATOM 843 N N . PRO A 1 104 ? -6.972 14.319 1.310 1.00 55.22 104 PRO A N 1
ATOM 844 C CA . PRO A 1 104 ? -5.896 14.932 2.071 1.00 55.22 104 PRO A CA 1
ATOM 845 C C . PRO A 1 104 ? -5.315 13.879 3.006 1.00 55.22 104 PRO A C 1
ATOM 847 O O . PRO A 1 104 ? -6.073 13.235 3.737 1.00 55.22 104 PRO A O 1
ATOM 850 N N . THR A 1 105 ? -3.988 13.693 2.948 1.00 56.62 105 THR A N 1
ATOM 851 C CA . THR A 1 105 ? -3.263 12.716 3.769 1.00 56.62 105 THR A CA 1
ATOM 852 C C . THR A 1 105 ? -3.826 12.775 5.182 1.00 56.62 105 THR A C 1
ATOM 854 O O . THR A 1 105 ? -3.785 13.864 5.768 1.00 56.62 105 THR A O 1
ATOM 857 N N . PRO A 1 106 ? -4.402 11.675 5.711 1.00 56.09 106 PRO A N 1
ATOM 858 C CA . PRO A 1 106 ? -5.199 11.730 6.924 1.00 56.09 106 PRO A CA 1
ATOM 859 C C . PRO A 1 106 ? -4.361 12.357 8.027 1.00 56.09 106 PRO A C 1
ATOM 861 O O . PRO A 1 106 ? -3.338 11.810 8.445 1.00 56.09 106 PRO A O 1
ATOM 864 N N . GLN A 1 107 ? -4.771 13.549 8.455 1.00 55.22 107 GLN A N 1
ATOM 865 C CA . GLN A 1 107 ? -4.074 14.264 9.503 1.00 55.22 107 GLN A CA 1
ATOM 866 C C . GLN A 1 107 ? -4.362 13.523 10.803 1.00 55.22 107 GLN A C 1
ATOM 868 O O . GLN A 1 107 ? -5.338 13.807 11.490 1.00 55.22 107 GLN A O 1
ATOM 873 N N . PHE A 1 108 ? -3.475 12.595 11.172 1.00 58.03 108 PHE A N 1
ATOM 874 C CA . PHE A 1 108 ? -3.494 11.887 12.458 1.00 58.03 108 PHE A CA 1
ATOM 875 C C . PHE A 1 108 ? -3.258 12.826 13.669 1.00 58.03 108 PHE A C 1
ATOM 877 O O . PHE A 1 108 ? -2.986 12.369 14.775 1.00 58.03 108 PHE A O 1
ATOM 884 N N . GLN A 1 109 ? -3.407 14.143 13.479 1.00 53.22 109 GLN A N 1
ATOM 885 C CA . GLN A 1 109 ? -3.534 15.187 14.496 1.00 53.22 109 GLN A CA 1
ATOM 886 C C . GLN A 1 109 ? -4.939 15.168 15.129 1.00 53.22 109 GLN A C 1
ATOM 888 O O . GLN A 1 109 ? -5.600 16.194 15.281 1.00 53.22 109 GLN A O 1
ATOM 893 N N . HIS A 1 110 ? -5.429 13.979 15.469 1.00 60.91 110 HIS A N 1
ATOM 894 C CA . HIS A 1 110 ? -6.623 13.813 16.284 1.00 60.91 110 HIS A CA 1
ATOM 895 C C . HIS A 1 110 ? -6.194 13.411 17.687 1.00 60.91 110 HIS A C 1
ATOM 897 O O . HIS A 1 110 ? -5.360 12.525 17.869 1.00 60.91 110 HIS A O 1
ATOM 903 N N . GLU A 1 111 ? -6.769 14.070 18.688 1.00 71.62 111 GLU A N 1
ATOM 904 C CA . GLU A 1 111 ? -6.549 13.709 20.080 1.00 71.62 111 GLU A CA 1
ATOM 905 C C . GLU A 1 111 ? -7.288 12.393 20.365 1.00 71.62 111 GLU A C 1
ATOM 907 O O . GLU A 1 111 ? -8.509 12.337 20.537 1.00 71.62 111 GLU A O 1
ATOM 912 N N . TYR A 1 112 ? -6.544 11.288 20.315 1.00 76.00 112 TYR A N 1
ATOM 913 C CA . TYR A 1 112 ? -7.087 9.961 20.568 1.00 76.00 112 TYR A CA 1
ATOM 914 C C . TYR A 1 112 ? -7.436 9.814 22.048 1.00 76.00 112 TYR A C 1
ATOM 916 O O . TYR A 1 112 ? -6.550 9.704 22.890 1.00 76.00 112 TYR A O 1
ATOM 924 N N . HIS A 1 113 ? -8.734 9.716 22.344 1.00 81.88 113 HIS A N 1
ATOM 925 C CA . HIS A 1 113 ? -9.249 9.458 23.692 1.00 81.88 113 HIS A CA 1
ATOM 926 C C . HIS A 1 113 ? -8.573 8.253 24.372 1.00 81.88 113 HIS A C 1
ATOM 928 O O . HIS A 1 113 ? -8.348 8.282 25.578 1.00 81.88 113 HIS A O 1
ATOM 934 N N . VAL A 1 114 ? -8.245 7.195 23.611 1.00 83.62 114 VAL A N 1
ATOM 935 C CA . VAL A 1 114 ? -7.386 6.088 24.062 1.00 83.62 114 VAL A CA 1
ATOM 936 C C . VAL A 1 114 ? -6.576 5.526 22.888 1.00 83.62 114 VAL A C 1
ATOM 938 O O . VAL A 1 114 ? -7.100 5.391 21.783 1.00 83.62 114 VAL A O 1
ATOM 941 N N . ILE A 1 115 ? -5.327 5.128 23.146 1.00 85.94 115 ILE A N 1
ATOM 942 C CA . ILE A 1 115 ? -4.460 4.386 22.216 1.00 85.94 115 ILE A CA 1
ATOM 943 C C . ILE A 1 115 ? -4.239 2.974 22.773 1.00 85.94 115 ILE A C 1
ATOM 945 O O . ILE A 1 115 ? -3.992 2.806 23.965 1.00 85.94 115 ILE A O 1
ATOM 949 N N . VAL A 1 116 ? -4.321 1.951 21.916 1.00 86.94 116 VAL A N 1
ATOM 950 C CA . VAL A 1 116 ? -4.181 0.540 22.308 1.00 86.94 116 VAL A CA 1
ATOM 951 C C . VAL A 1 116 ? -3.196 -0.162 21.377 1.00 86.94 116 VAL A C 1
ATOM 953 O O . VAL A 1 116 ? -3.458 -0.299 20.184 1.00 86.94 116 VAL A O 1
ATOM 956 N N . GLY A 1 117 ? -2.091 -0.666 21.928 1.00 89.00 117 GLY A N 1
ATOM 957 C CA . GLY A 1 117 ? -1.213 -1.604 21.227 1.00 89.00 117 GLY A CA 1
ATOM 958 C C . GLY A 1 117 ? -1.743 -3.036 21.335 1.00 89.00 117 GLY A C 1
ATOM 959 O O . GLY A 1 117 ? -2.001 -3.512 22.437 1.00 89.00 117 GLY A O 1
ATOM 960 N N . ILE A 1 118 ? -1.899 -3.728 20.203 1.00 89.94 118 ILE A N 1
ATOM 961 C CA . ILE A 1 118 ? -2.272 -5.152 20.137 1.00 89.94 118 ILE A CA 1
ATOM 962 C C . ILE A 1 118 ? -1.362 -5.831 19.110 1.00 89.94 118 ILE A C 1
ATOM 964 O O . ILE A 1 118 ? -1.125 -5.273 18.037 1.00 89.94 118 ILE A O 1
ATOM 968 N N . HIS A 1 119 ? -0.870 -7.040 19.394 1.00 92.56 119 HIS A N 1
ATOM 969 C CA . HIS A 1 119 ? -0.114 -7.803 18.402 1.00 92.56 119 HIS A CA 1
ATOM 970 C C . HIS A 1 119 ? -0.998 -8.136 17.190 1.00 92.56 119 HIS A C 1
ATOM 972 O O . HIS A 1 119 ? -2.082 -8.707 17.327 1.00 92.56 119 HIS A O 1
ATOM 978 N N . SER A 1 120 ? -0.513 -7.827 15.985 1.00 91.12 120 SER A N 1
ATOM 979 C CA . SER A 1 120 ? -1.266 -7.971 14.728 1.00 91.12 120 SER A CA 1
ATOM 980 C C . SER A 1 120 ? -1.842 -9.377 14.520 1.00 91.12 120 SER A C 1
ATOM 982 O O . SER A 1 120 ? -2.995 -9.522 14.119 1.00 91.12 120 SER A O 1
ATOM 984 N N . ASN A 1 121 ? -1.080 -10.420 14.860 1.00 92.25 121 ASN A N 1
ATOM 985 C CA . ASN A 1 121 ? -1.522 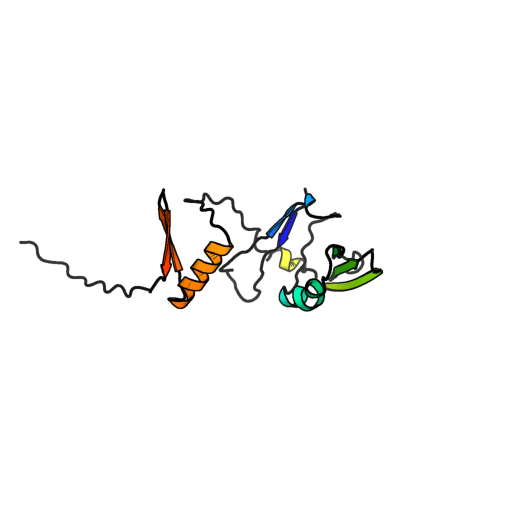-11.814 14.771 1.00 92.25 121 ASN A CA 1
ATOM 986 C C . ASN A 1 121 ? -2.646 -12.165 15.761 1.00 92.25 121 ASN A C 1
ATOM 988 O O . ASN A 1 121 ? -3.534 -12.950 15.421 1.00 92.25 121 ASN A O 1
ATOM 992 N N . GLU A 1 122 ? -2.633 -11.595 16.967 1.00 91.56 122 GLU A N 1
ATOM 993 C CA . GLU A 1 122 ? -3.691 -11.796 17.964 1.00 91.56 122 GLU A CA 1
ATOM 994 C C . GLU A 1 122 ? -4.962 -11.058 17.550 1.00 91.56 122 GLU A C 1
ATOM 996 O O . GLU A 1 122 ? -6.041 -11.651 17.530 1.00 91.56 122 GLU A O 1
ATOM 1001 N N . PHE A 1 123 ? -4.819 -9.802 17.117 1.00 91.38 123 PHE A N 1
ATOM 1002 C CA . PHE A 1 123 ? -5.922 -9.001 16.596 1.00 91.38 123 PHE A CA 1
ATOM 1003 C C . PHE A 1 123 ? -6.572 -9.660 15.371 1.00 91.38 123 PHE A C 1
ATOM 1005 O O . PHE A 1 123 ? -7.795 -9.796 15.330 1.00 91.38 123 PHE A O 1
ATOM 1012 N N . ARG A 1 124 ? -5.771 -10.172 14.422 1.00 91.00 124 ARG A N 1
ATOM 1013 C CA . ARG A 1 124 ? -6.267 -10.926 13.259 1.00 91.00 124 ARG A CA 1
ATOM 1014 C C . ARG A 1 124 ? -7.095 -12.132 13.696 1.00 91.00 124 ARG A C 1
ATOM 1016 O O . ARG A 1 124 ? -8.234 -12.268 13.264 1.00 91.00 124 ARG A O 1
ATOM 1023 N N . ARG A 1 125 ? -6.556 -12.986 14.577 1.00 91.19 125 ARG A N 1
ATOM 1024 C CA . ARG 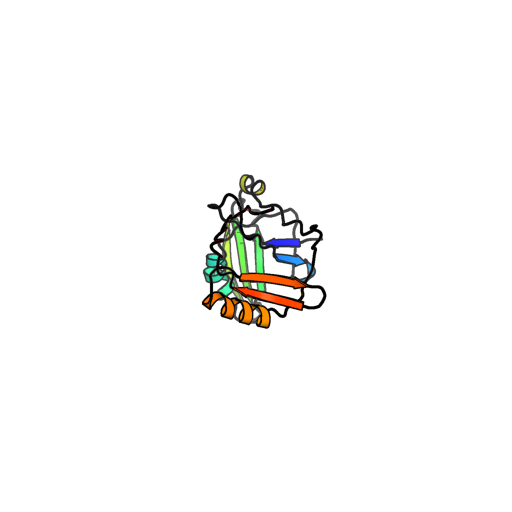A 1 125 ? -7.271 -14.168 15.099 1.00 91.19 125 ARG A CA 1
ATOM 1025 C C . ARG A 1 125 ? -8.587 -13.777 15.773 1.00 91.19 125 ARG A C 1
ATOM 1027 O O . ARG A 1 125 ? -9.606 -14.414 15.515 1.00 91.19 125 ARG A O 1
ATOM 1034 N N . LEU A 1 126 ? -8.569 -12.728 16.594 1.00 90.00 126 LEU A N 1
ATOM 1035 C CA . LEU A 1 126 ? -9.734 -12.236 17.323 1.00 90.00 126 LEU A CA 1
ATOM 1036 C C . LEU A 1 126 ? -10.832 -11.722 16.385 1.00 90.00 126 LEU A C 1
ATOM 1038 O O . LEU A 1 126 ? -11.975 -12.159 16.499 1.00 90.00 126 LEU A O 1
ATOM 1042 N N . ILE A 1 127 ? -10.503 -10.833 15.445 1.00 88.62 127 ILE A N 1
ATOM 1043 C CA . ILE A 1 127 ? -11.486 -10.266 14.513 1.00 88.62 127 ILE A CA 1
ATOM 1044 C C . ILE A 1 127 ? -12.012 -11.330 13.544 1.00 88.62 127 ILE A C 1
ATOM 1046 O O . ILE A 1 127 ? -13.223 -11.393 13.338 1.00 88.62 127 ILE A O 1
ATOM 1050 N N . THR A 1 128 ? -11.165 -12.231 13.028 1.00 88.44 128 THR A N 1
ATOM 1051 C CA . THR A 1 128 ? -11.629 -13.370 12.213 1.00 88.44 128 THR A CA 1
ATOM 1052 C C . THR A 1 128 ? -12.584 -14.269 13.002 1.00 88.44 128 THR A C 1
ATOM 1054 O O . THR A 1 128 ? -13.636 -14.636 12.489 1.00 88.44 128 THR A O 1
ATOM 1057 N N . TYR A 1 129 ? -12.269 -14.593 14.262 1.00 88.56 129 TYR A N 1
ATOM 1058 C CA . TYR A 1 129 ? -13.159 -15.387 15.112 1.00 88.56 129 TYR A CA 1
ATOM 1059 C C . TYR A 1 129 ? -14.505 -14.688 15.344 1.00 88.56 129 TYR A C 1
ATOM 1061 O O . TYR A 1 129 ? -15.549 -15.316 15.182 1.00 88.56 129 TYR A O 1
ATOM 1069 N N . LEU A 1 130 ? -14.490 -13.394 15.685 1.00 87.00 130 LEU A N 1
ATOM 1070 C CA . LEU A 1 130 ? -15.697 -12.609 15.959 1.00 87.00 130 LEU A CA 1
ATOM 1071 C C . LEU A 1 130 ? -16.563 -12.379 14.712 1.00 87.00 130 LEU A C 1
ATOM 1073 O O . LEU A 1 130 ? -17.788 -12.369 14.840 1.00 87.00 130 LEU A O 1
ATOM 1077 N N . GLY A 1 131 ? -15.956 -12.268 13.526 1.00 81.06 131 GLY A N 1
ATOM 1078 C CA . GLY A 1 131 ? -16.657 -12.112 12.247 1.00 81.06 131 GLY A CA 1
ATOM 1079 C C . GLY A 1 131 ? -17.598 -13.274 11.910 1.00 81.06 131 GLY A C 1
ATOM 1080 O O . GLY A 1 131 ? -18.640 -13.055 11.298 1.00 81.06 131 GLY A O 1
ATOM 1081 N N . HIS A 1 132 ? -17.323 -14.491 12.397 1.00 81.25 132 HIS A N 1
ATOM 1082 C CA . HIS A 1 132 ? -18.256 -15.622 12.269 1.00 81.25 132 HIS A CA 1
ATOM 1083 C C . HIS A 1 132 ? -19.586 -15.412 13.021 1.00 81.25 132 HIS A C 1
ATOM 1085 O O . HIS A 1 132 ? -20.564 -16.101 12.738 1.00 81.25 132 HIS A O 1
ATOM 1091 N N . PHE A 1 133 ? -19.639 -14.489 13.990 1.00 75.56 133 PHE A N 1
ATOM 1092 C CA . PHE A 1 133 ? -20.810 -14.248 14.843 1.00 75.56 133 PHE A CA 1
ATOM 1093 C C . PHE A 1 133 ? -21.559 -12.944 14.520 1.00 75.56 133 PHE A C 1
ATOM 1095 O O . PHE A 1 133 ? -22.561 -12.650 15.183 1.00 75.56 133 PHE A O 1
ATOM 1102 N N . GLY A 1 134 ? -21.095 -12.162 13.541 1.00 66.50 134 GLY A N 1
ATOM 1103 C CA . GLY A 1 134 ? -21.754 -10.937 13.088 1.00 66.50 134 GLY A CA 1
ATOM 1104 C C . GLY A 1 134 ? -20.869 -10.055 12.202 1.00 66.50 134 GLY A C 1
ATOM 1105 O O . GLY A 1 134 ? -19.648 -10.072 12.309 1.00 66.50 134 GLY A O 1
ATOM 1106 N N . VAL A 1 135 ? -21.510 -9.239 11.358 1.00 71.38 135 VAL A N 1
ATOM 1107 C CA . VAL A 1 135 ? -20.845 -8.317 10.410 1.00 71.38 135 VAL A CA 1
ATOM 1108 C C . VAL A 1 135 ? -20.193 -7.114 11.115 1.00 71.38 135 VAL A C 1
ATOM 1110 O O . VAL A 1 135 ? -19.279 -6.497 10.581 1.00 71.38 135 VAL A O 1
ATOM 1113 N N . LEU A 1 136 ? -20.639 -6.784 12.332 1.00 79.81 136 LEU A N 1
ATOM 1114 C CA . LEU A 1 136 ? -20.151 -5.650 13.118 1.00 79.81 136 LEU A CA 1
ATOM 1115 C C . LEU A 1 136 ? -19.502 -6.127 14.421 1.00 79.81 136 LEU A C 1
ATOM 1117 O O . LEU A 1 136 ? -20.084 -6.922 15.163 1.00 79.81 136 LEU A O 1
ATOM 1121 N N . VAL A 1 137 ? -18.325 -5.586 14.742 1.00 83.62 137 VAL A N 1
ATOM 1122 C CA . VAL A 1 137 ? -17.612 -5.823 16.007 1.00 83.62 137 VAL A CA 1
ATOM 1123 C C . VAL A 1 137 ? -17.520 -4.511 16.779 1.00 83.62 137 VAL A C 1
ATOM 1125 O O . VAL A 1 137 ? -17.030 -3.514 16.260 1.00 83.62 137 VAL A O 1
ATOM 1128 N N . ALA A 1 138 ? -17.970 -4.514 18.032 1.00 86.69 138 ALA A N 1
ATOM 1129 C CA . ALA A 1 138 ? -17.803 -3.393 18.949 1.00 86.69 138 ALA A CA 1
ATOM 1130 C C . ALA A 1 138 ? -16.546 -3.591 19.807 1.00 86.69 138 ALA A C 1
ATOM 1132 O O . ALA A 1 138 ? -16.348 -4.668 20.380 1.00 86.69 138 ALA A O 1
ATOM 1133 N N . ALA A 1 139 ? -15.739 -2.537 19.937 1.00 89.00 139 ALA A N 1
ATOM 1134 C CA . ALA A 1 139 ? -14.622 -2.459 20.870 1.00 89.00 139 ALA A CA 1
ATOM 1135 C C . ALA A 1 139 ? -14.995 -1.538 22.041 1.00 89.00 139 ALA A C 1
ATOM 1137 O O . ALA A 1 139 ? -15.396 -0.395 21.833 1.00 89.00 139 ALA A O 1
ATOM 1138 N N . ARG A 1 140 ? -14.856 -2.024 23.277 1.00 90.38 140 ARG A N 1
ATOM 1139 C CA . ARG A 1 140 ? -14.996 -1.217 24.495 1.00 90.38 140 ARG A CA 1
ATOM 1140 C C . ARG A 1 140 ? -13.657 -1.161 25.213 1.00 90.38 140 ARG A C 1
ATOM 1142 O O . ARG A 1 140 ? -13.147 -2.196 25.643 1.00 90.38 140 ARG A O 1
ATOM 1149 N N . VAL A 1 141 ? -13.127 0.045 25.359 1.00 91.06 141 VAL A N 1
ATOM 1150 C CA . VAL A 1 141 ? -11.889 0.320 26.089 1.00 91.06 141 VAL A CA 1
ATOM 1151 C C . VAL A 1 141 ? -12.224 0.822 27.495 1.00 91.06 141 VAL A C 1
ATOM 1153 O O . VAL A 1 141 ? -13.255 1.455 27.716 1.00 91.06 141 VAL A O 1
ATOM 1156 N N . THR A 1 142 ? -11.368 0.474 28.445 1.00 88.25 142 THR A N 1
ATOM 1157 C CA . THR A 1 142 ? -11.331 0.953 29.832 1.00 88.25 142 THR A CA 1
ATOM 1158 C C . THR A 1 142 ? -9.866 1.010 30.256 1.00 88.25 142 THR A C 1
ATOM 1160 O O . THR A 1 142 ? -9.048 0.314 29.654 1.00 88.25 142 THR A O 1
ATOM 1163 N N . ASP A 1 143 ? -9.554 1.749 31.315 1.00 83.75 143 ASP A N 1
ATOM 1164 C CA . ASP A 1 143 ? -8.197 2.077 31.787 1.00 83.75 143 ASP A CA 1
ATOM 1165 C C . ASP A 1 143 ? -7.235 0.875 31.890 1.00 83.75 143 ASP A C 1
ATOM 1167 O O . ASP A 1 143 ? -6.025 1.030 31.761 1.00 83.75 143 ASP A O 1
ATOM 1171 N N . THR A 1 144 ? -7.764 -0.333 32.116 1.00 87.38 144 THR A N 1
ATOM 1172 C CA . THR A 1 144 ? -6.983 -1.568 32.309 1.00 87.38 144 THR A CA 1
ATOM 1173 C C . THR A 1 144 ? -7.188 -2.643 31.240 1.00 87.38 144 THR A C 1
ATOM 1175 O O . THR A 1 144 ? -6.506 -3.667 31.280 1.00 87.38 144 THR A O 1
ATOM 1178 N N . LYS A 1 145 ? -8.144 -2.489 30.312 1.00 89.38 145 LYS A N 1
ATOM 1179 C CA . LYS A 1 145 ? -8.495 -3.552 29.349 1.00 89.38 145 LYS A CA 1
ATOM 1180 C C . LYS A 1 145 ? -9.289 -3.061 28.144 1.00 89.38 145 LYS A C 1
ATOM 1182 O O . LYS A 1 145 ? -10.110 -2.146 28.238 1.00 89.38 145 LYS A O 1
ATOM 1187 N N . VAL A 1 146 ? -9.149 -3.806 27.051 1.00 90.88 146 VAL A N 1
ATOM 1188 C CA . VAL A 1 146 ? -9.997 -3.714 25.860 1.00 90.88 146 VAL A CA 1
ATOM 1189 C C . VAL A 1 146 ? -10.814 -4.989 25.716 1.00 90.88 146 VAL A C 1
ATOM 1191 O O . VAL A 1 146 ? -10.289 -6.093 25.852 1.00 90.88 146 VAL A O 1
ATOM 1194 N N . LYS A 1 147 ? -12.107 -4.846 25.428 1.00 90.88 147 LYS A N 1
ATOM 1195 C CA . LYS A 1 147 ? -13.007 -5.958 25.124 1.00 90.88 147 LYS A CA 1
ATOM 1196 C C . LYS A 1 147 ? -13.603 -5.780 23.735 1.00 90.88 147 LYS A C 1
ATOM 1198 O O . LYS A 1 147 ? -14.274 -4.785 23.478 1.00 90.88 147 LYS A O 1
ATOM 1203 N N . PHE A 1 148 ? -13.427 -6.787 22.888 1.00 90.12 148 PHE A N 1
ATOM 1204 C CA . PHE A 1 148 ? -14.109 -6.897 21.602 1.00 90.12 148 PHE A CA 1
ATOM 1205 C C . PHE A 1 148 ? -15.304 -7.848 21.730 1.00 90.12 148 PHE A C 1
ATOM 1207 O O . PHE A 1 148 ? -15.242 -8.848 22.450 1.00 90.12 148 PHE A O 1
ATOM 1214 N N . SER A 1 149 ? -16.410 -7.534 21.061 1.00 89.06 149 SER A N 1
ATOM 1215 C CA . SER A 1 149 ? -17.628 -8.355 21.069 1.00 89.06 149 SER A CA 1
ATOM 1216 C C . SER A 1 149 ? -18.437 -8.166 19.785 1.00 89.06 149 SER A C 1
ATOM 1218 O O . SER A 1 149 ? -18.428 -7.060 19.241 1.00 89.06 149 SER A O 1
ATOM 1220 N N . PRO A 1 150 ? -19.165 -9.192 19.306 1.00 85.31 150 PRO A N 1
ATOM 1221 C CA . PRO A 1 150 ? -20.000 -9.048 18.122 1.00 85.31 150 PRO A CA 1
ATOM 1222 C C . PRO A 1 150 ? -21.181 -8.129 18.453 1.00 85.31 150 PRO A C 1
ATOM 1224 O O . PRO A 1 150 ? -21.908 -8.359 19.425 1.00 85.31 150 PRO A O 1
ATOM 1227 N N . ASN A 1 151 ? -21.376 -7.086 17.652 1.00 75.81 151 ASN A N 1
ATOM 1228 C CA . ASN A 1 151 ? -22.516 -6.193 17.783 1.00 75.81 151 ASN A CA 1
ATOM 1229 C C . ASN A 1 151 ? -23.731 -6.833 17.104 1.00 75.81 151 ASN A C 1
ATOM 1231 O O . ASN A 1 151 ? -24.020 -6.596 15.931 1.00 75.81 151 ASN A O 1
ATOM 1235 N N . ARG A 1 152 ? -24.446 -7.674 17.857 1.00 63.53 152 ARG A N 1
ATOM 1236 C CA . ARG A 1 152 ? -25.805 -8.079 17.490 1.00 63.53 152 ARG A CA 1
ATOM 1237 C C . ARG A 1 152 ? -26.690 -6.854 17.666 1.00 63.53 152 ARG A C 1
ATOM 1239 O O . ARG A 1 152 ? -27.040 -6.539 18.804 1.00 63.53 152 ARG A O 1
ATOM 1246 N N . GLY A 1 153 ? -27.002 -6.175 16.560 1.00 52.75 153 GLY A N 1
ATOM 1247 C CA . GLY A 1 153 ? -27.840 -4.979 16.556 1.00 52.75 153 GLY A CA 1
ATOM 1248 C C . GLY A 1 153 ? -29.093 -5.217 17.390 1.00 52.75 153 GLY A C 1
ATOM 1249 O O . GLY A 1 153 ? -29.930 -6.052 17.045 1.00 52.75 153 GLY A O 1
ATOM 1250 N N . ARG A 1 154 ? -29.186 -4.537 18.536 1.00 47.91 154 ARG A N 1
ATOM 1251 C CA . ARG A 1 154 ? -30.377 -4.621 19.373 1.00 47.91 154 ARG A CA 1
ATOM 1252 C C . ARG A 1 154 ? -31.487 -3.890 18.637 1.00 47.91 154 ARG A C 1
ATOM 1254 O O . ARG A 1 154 ? -31.399 -2.683 18.449 1.00 47.91 154 ARG A O 1
ATOM 1261 N N . HIS A 1 155 ? -32.556 -4.608 18.309 1.00 42.22 155 HIS A N 1
ATOM 1262 C CA . HIS A 1 155 ? -33.865 -3.974 18.329 1.00 42.22 155 HIS A CA 1
ATOM 1263 C C . HIS A 1 155 ? -34.078 -3.462 19.754 1.00 42.22 155 HIS A C 1
ATOM 1265 O O . HIS A 1 155 ? -34.340 -4.247 20.669 1.00 42.22 155 HIS A O 1
ATOM 1271 N N . GLU A 1 156 ? -33.928 -2.156 19.952 1.00 38.34 156 GLU A N 1
ATOM 1272 C CA . GLU A 1 156 ? -34.504 -1.499 21.113 1.00 38.34 156 GLU A CA 1
ATOM 1273 C C . GLU A 1 156 ? -36.021 -1.634 21.000 1.00 38.34 156 GLU A C 1
ATOM 1275 O O . GLU A 1 156 ? -36.678 -0.954 20.218 1.00 38.34 156 GLU A O 1
ATOM 1280 N N . LYS A 1 157 ? -36.583 -2.549 21.792 1.00 37.31 157 LYS A N 1
ATOM 1281 C CA . LYS A 1 157 ? -37.932 -2.344 22.298 1.00 37.31 157 LYS A CA 1
ATOM 1282 C C . LYS A 1 157 ? -37.834 -1.299 23.401 1.00 37.31 157 LYS A C 1
ATOM 1284 O O . LYS A 1 157 ? -37.606 -1.639 24.560 1.00 37.31 157 LYS A O 1
ATOM 1289 N N . THR A 1 158 ? -38.007 -0.038 23.030 1.00 37.12 158 THR A N 1
ATOM 1290 C CA . THR A 1 158 ? -38.529 0.977 23.942 1.00 37.12 158 THR A CA 1
ATOM 1291 C C . THR A 1 158 ? -39.956 0.575 24.306 1.00 37.12 158 THR A C 1
ATOM 1293 O O . THR A 1 158 ? -40.910 0.877 23.594 1.00 37.12 158 THR A O 1
ATOM 1296 N N . GLU A 1 159 ? -40.112 -0.155 25.410 1.00 36.03 159 GLU A N 1
ATOM 1297 C CA . GLU A 1 159 ? -41.394 -0.187 26.114 1.00 36.03 159 GLU A CA 1
ATOM 1298 C C . GLU A 1 159 ? -41.493 1.078 26.966 1.00 36.03 159 GLU A C 1
ATOM 1300 O O . GLU A 1 159 ? -41.176 1.090 28.155 1.0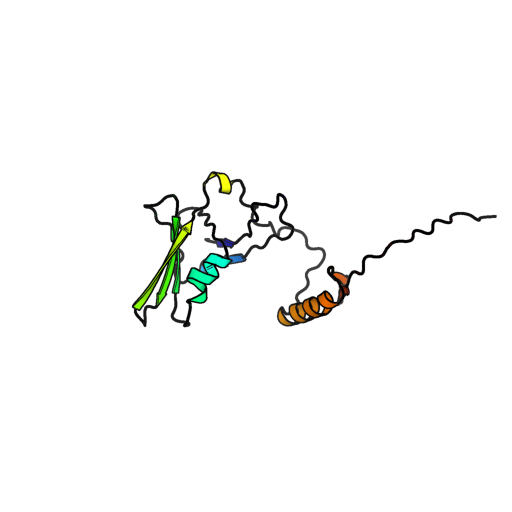0 36.03 159 GLU A O 1
ATOM 1305 N N . ASP A 1 160 ? -41.940 2.158 26.323 1.00 40.22 160 ASP A N 1
ATOM 1306 C CA . ASP A 1 160 ? -42.497 3.305 27.029 1.00 40.22 160 ASP A CA 1
ATOM 1307 C C . ASP A 1 160 ? -43.746 2.855 27.794 1.00 40.22 160 ASP A C 1
ATOM 1309 O O . ASP A 1 160 ? -44.819 2.650 27.218 1.00 40.22 160 ASP A O 1
ATOM 1313 N N . LYS A 1 161 ? -43.620 2.764 29.118 1.00 39.66 161 LYS A N 1
ATOM 1314 C CA . LYS A 1 161 ? -44.735 3.008 30.035 1.00 39.66 161 LYS A CA 1
ATOM 1315 C C . LYS A 1 161 ? -44.295 3.926 31.163 1.00 39.66 161 LYS A C 1
ATOM 1317 O O . LYS A 1 161 ? -43.850 3.493 32.222 1.00 39.66 161 LYS A O 1
ATOM 1322 N N . ALA A 1 162 ? -44.460 5.219 30.906 1.00 40.44 162 ALA A N 1
ATOM 1323 C CA . ALA A 1 162 ? -44.606 6.210 31.957 1.00 40.44 162 ALA A CA 1
ATOM 1324 C C . ALA A 1 162 ? -45.920 5.985 32.729 1.00 40.44 162 ALA A C 1
ATOM 1326 O O . ALA A 1 162 ? -46.908 5.533 32.149 1.00 40.44 162 ALA A O 1
ATOM 1327 N N . GLY A 1 163 ? -45.931 6.391 34.002 1.00 35.75 163 GLY A N 1
ATOM 1328 C CA . GLY A 1 163 ? -47.142 6.530 34.814 1.00 35.75 163 GLY A CA 1
ATOM 1329 C C . GLY A 1 163 ? -47.465 5.331 35.705 1.00 35.75 163 GLY A C 1
ATOM 1330 O O . GLY A 1 163 ? -48.124 4.394 35.275 1.00 35.75 163 GLY A O 1
ATOM 1331 N N . ASP A 1 164 ? -47.052 5.406 36.971 1.00 33.53 164 ASP A N 1
ATOM 1332 C CA . ASP A 1 164 ? -48.004 5.825 38.007 1.00 33.53 164 ASP A CA 1
ATOM 1333 C C . ASP A 1 164 ? -47.268 6.396 39.230 1.00 33.53 164 ASP A C 1
ATOM 1335 O O . ASP A 1 164 ? -46.343 5.785 39.763 1.00 33.53 164 ASP A O 1
ATOM 1339 N N . SER A 1 165 ? -47.703 7.583 39.659 1.00 37.84 165 SER A N 1
ATOM 1340 C CA . SER A 1 165 ? -47.332 8.213 40.929 1.00 37.84 165 SER A CA 1
ATOM 1341 C C . SER A 1 165 ? -48.602 8.731 41.597 1.00 37.84 165 SER A C 1
ATOM 1343 O O . SER A 1 165 ? -49.149 9.746 41.159 1.00 37.84 165 SER A O 1
ATOM 1345 N N . ALA A 1 166 ? -49.029 8.059 42.665 1.00 47.12 166 ALA A N 1
ATOM 1346 C CA . ALA A 1 166 ? -49.928 8.564 43.702 1.00 47.12 166 ALA A CA 1
ATOM 1347 C C . ALA A 1 166 ? -49.653 7.792 45.002 1.00 47.12 166 ALA A C 1
ATOM 1349 O O . ALA A 1 166 ? -49.645 6.543 44.933 1.00 47.12 166 ALA A O 1
#